Protein AF-I3SWT8-F1 (afdb_monomer_lite)

Secondary structure (DSSP, 8-state):
---SSHHHHHHHHHTTS-------------------SPPPP-SSPPP-----S---HHHHHHHHHHHHTTS--TTPPSSBHHHHHHGGGG---B-------EE-TTT--EESEE-GGG-EE----EEETTTTEEE---

Structure (mmCIF, N/CA/C/O backbone):
data_AF-I3SWT8-F1
#
_entry.id   AF-I3SWT8-F1
#
loop_
_atom_site.group_PDB
_atom_site.id
_atom_site.type_symbol
_atom_site.label_atom_id
_atom_site.label_alt_id
_atom_site.label_comp_id
_atom_site.label_asym_id
_atom_site.label_entity_id
_atom_site.label_seq_id
_atom_site.pdbx_PDB_ins_code
_atom_site.Cartn_x
_atom_site.Cartn_y
_atom_site.Cartn_z
_atom_site.occupancy
_atom_site.B_iso_or_equiv
_atom_site.auth_seq_id
_atom_site.auth_comp_id
_atom_site.auth_asym_id
_atom_site.auth_atom_id
_atom_site.pdbx_PDB_model_num
ATOM 1 N N . MET A 1 1 ? 35.473 -26.535 64.156 1.00 42.09 1 MET A N 1
ATOM 2 C CA . MET A 1 1 ? 35.754 -26.685 62.712 1.00 42.09 1 MET A CA 1
ATOM 3 C C . MET A 1 1 ? 34.452 -26.499 61.928 1.00 42.09 1 MET A C 1
ATOM 5 O O . MET A 1 1 ? 33.925 -27.465 61.413 1.00 42.09 1 MET A O 1
ATOM 9 N N . VAL A 1 2 ? 33.872 -25.290 61.894 1.00 47.53 2 VAL A N 1
ATOM 10 C CA . VAL A 1 2 ? 32.671 -24.997 61.075 1.00 47.53 2 VAL A CA 1
ATOM 11 C C . VAL A 1 2 ? 32.660 -23.512 60.682 1.00 47.53 2 VAL A C 1
ATOM 13 O O . VAL A 1 2 ? 31.823 -22.754 61.142 1.00 47.53 2 VAL A O 1
ATOM 16 N N . LEU A 1 3 ? 33.625 -23.059 59.879 1.00 46.50 3 LEU A N 1
ATOM 17 C CA . LEU A 1 3 ? 33.597 -21.726 59.252 1.00 46.50 3 LEU A CA 1
ATOM 18 C C . LEU A 1 3 ? 34.341 -21.781 57.907 1.00 46.50 3 LEU A C 1
ATOM 20 O O . LEU A 1 3 ? 35.405 -21.198 57.751 1.00 46.50 3 LEU A O 1
ATOM 24 N N . SER A 1 4 ? 33.837 -22.554 56.942 1.00 52.88 4 SER A N 1
ATOM 25 C CA . SER A 1 4 ? 34.394 -22.553 55.576 1.00 52.88 4 SER A CA 1
ATOM 26 C C . SER A 1 4 ? 33.374 -22.990 54.518 1.00 52.88 4 SER A C 1
ATOM 28 O O . SER A 1 4 ? 33.687 -23.781 53.647 1.00 52.88 4 SER A O 1
ATOM 30 N N . ASN A 1 5 ? 32.118 -22.531 54.610 1.00 51.56 5 ASN A N 1
ATOM 31 C CA . ASN A 1 5 ? 31.091 -22.888 53.612 1.00 51.56 5 ASN A CA 1
ATOM 32 C C . ASN A 1 5 ? 30.211 -21.715 53.130 1.00 51.56 5 ASN A C 1
ATOM 34 O O . ASN A 1 5 ? 29.415 -21.897 52.216 1.00 51.56 5 ASN A O 1
ATOM 38 N N . TYR A 1 6 ? 30.365 -20.496 53.669 1.00 50.75 6 TYR A N 1
ATOM 39 C CA . TYR A 1 6 ? 29.505 -19.352 53.304 1.00 50.75 6 TYR A CA 1
ATOM 40 C C . TYR A 1 6 ? 30.039 -18.460 52.168 1.00 50.75 6 TYR A C 1
ATOM 42 O O . TYR A 1 6 ? 29.275 -17.678 51.611 1.00 50.75 6 TYR A O 1
ATOM 50 N N . HIS A 1 7 ? 31.312 -18.589 51.775 1.00 50.78 7 HIS A N 1
ATOM 51 C CA . HIS A 1 7 ? 31.885 -17.783 50.684 1.00 50.78 7 HIS A CA 1
ATOM 52 C C . HIS A 1 7 ? 31.569 -18.317 49.279 1.00 50.78 7 HIS A C 1
ATOM 54 O O . HIS A 1 7 ? 31.550 -17.547 48.323 1.00 50.78 7 HIS A O 1
ATOM 60 N N . HIS A 1 8 ? 31.277 -19.613 49.138 1.00 48.34 8 HIS A N 1
ATOM 61 C CA . HIS A 1 8 ? 30.921 -20.192 47.838 1.00 48.34 8 HIS A CA 1
ATOM 62 C C . HIS A 1 8 ? 29.438 -19.997 47.490 1.00 48.34 8 HIS A C 1
ATOM 64 O O . HIS A 1 8 ? 29.097 -19.854 46.318 1.00 48.34 8 HIS A O 1
ATOM 70 N N . ALA A 1 9 ? 28.561 -19.922 48.498 1.00 52.06 9 ALA A N 1
ATOM 71 C CA . ALA A 1 9 ? 27.125 -19.734 48.292 1.00 52.06 9 ALA A CA 1
ATOM 72 C C . ALA A 1 9 ? 26.773 -18.311 47.816 1.00 52.06 9 ALA A C 1
ATOM 74 O O . ALA A 1 9 ? 25.899 -18.138 46.971 1.00 52.06 9 ALA A O 1
ATOM 75 N N . THR A 1 10 ? 27.485 -17.288 48.295 1.00 51.78 10 THR A N 1
ATOM 76 C CA . THR A 1 10 ? 27.281 -15.890 47.878 1.00 51.78 10 THR A CA 1
ATOM 77 C C . THR A 1 10 ? 27.777 -15.615 46.459 1.00 51.78 10 THR A C 1
ATOM 79 O O . THR A 1 10 ? 27.139 -14.857 45.733 1.00 51.78 10 THR A O 1
ATOM 82 N N . ALA A 1 11 ? 28.847 -16.281 46.015 1.00 48.84 11 ALA A N 1
ATOM 83 C CA . ALA A 1 11 ? 29.340 -16.158 44.642 1.00 48.84 11 ALA A CA 1
ATOM 84 C C . ALA A 1 11 ? 28.360 -16.740 43.602 1.00 48.84 11 ALA A C 1
ATOM 86 O O . ALA A 1 11 ? 28.226 -16.199 42.506 1.00 48.84 11 ALA A O 1
ATOM 87 N N . PHE A 1 12 ? 27.632 -17.805 43.955 1.00 47.28 12 PHE A N 1
ATOM 88 C CA . PHE A 1 12 ? 26.680 -18.457 43.049 1.00 47.28 12 PHE A CA 1
ATOM 89 C C . PHE A 1 12 ? 25.377 -17.659 42.870 1.00 47.28 12 PHE A C 1
ATOM 91 O O . PHE A 1 12 ? 24.808 -17.638 41.781 1.00 47.28 12 PHE A O 1
ATOM 98 N N . VAL A 1 13 ? 24.925 -16.951 43.912 1.00 50.06 13 VAL A N 1
ATOM 99 C CA . VAL A 1 13 ? 23.693 -16.139 43.873 1.00 50.06 13 VAL A CA 1
ATOM 100 C C . VAL A 1 13 ? 23.880 -14.837 43.080 1.00 50.06 13 VAL A C 1
ATOM 102 O O . VAL A 1 13 ? 22.948 -14.388 42.417 1.00 50.06 13 VAL A O 1
ATOM 105 N N . VAL A 1 14 ? 25.087 -14.260 43.060 1.00 49.41 14 VAL A N 1
ATOM 106 C CA . VAL A 1 14 ? 25.386 -13.050 42.265 1.00 49.41 14 VAL A CA 1
ATOM 107 C C . VAL A 1 14 ? 25.456 -13.350 40.759 1.00 49.41 14 VAL A C 1
ATOM 109 O O . VAL A 1 14 ? 25.114 -12.492 39.948 1.00 49.41 14 VAL A O 1
ATOM 112 N N . LEU A 1 15 ? 25.805 -14.581 40.362 1.00 49.41 15 LEU A N 1
ATOM 113 C CA . LEU A 1 15 ? 25.851 -14.985 38.950 1.00 49.41 15 LEU A CA 1
ATOM 114 C C . LEU A 1 15 ? 24.457 -15.176 38.312 1.00 49.41 15 LEU A C 1
ATOM 116 O O . LEU A 1 15 ? 24.342 -15.204 37.090 1.00 49.41 15 LEU A O 1
ATOM 120 N N . LEU A 1 16 ? 23.399 -15.297 39.121 1.00 54.09 16 LEU A N 1
ATOM 121 C CA . LEU A 1 16 ? 22.036 -15.620 38.675 1.00 54.09 16 LEU A CA 1
ATOM 122 C C . LEU A 1 16 ? 21.135 -14.397 38.417 1.00 54.09 16 LEU A C 1
ATOM 124 O O . LEU A 1 16 ? 20.027 -14.565 37.917 1.00 54.09 16 LEU A O 1
ATOM 128 N N . LEU A 1 17 ? 21.594 -13.173 38.705 1.00 54.75 17 LEU A N 1
ATOM 129 C CA . LEU A 1 17 ? 20.801 -11.939 38.535 1.00 54.75 17 LEU A CA 1
ATOM 130 C C . LEU A 1 17 ? 21.206 -11.067 37.332 1.00 54.75 17 LEU A C 1
ATOM 132 O O . LEU A 1 17 ? 20.561 -10.056 37.073 1.00 54.75 17 LEU A O 1
ATOM 136 N N . CYS A 1 18 ? 22.208 -11.474 36.550 1.00 54.53 18 CYS A N 1
ATOM 137 C CA . CYS A 1 18 ? 22.604 -10.803 35.307 1.00 54.53 18 CYS A CA 1
ATOM 138 C C . CYS A 1 18 ? 22.416 -11.723 34.095 1.00 54.53 18 CYS A C 1
ATOM 140 O O . CYS A 1 18 ? 23.323 -11.939 33.295 1.00 54.53 18 CYS A O 1
ATOM 142 N N . GLY 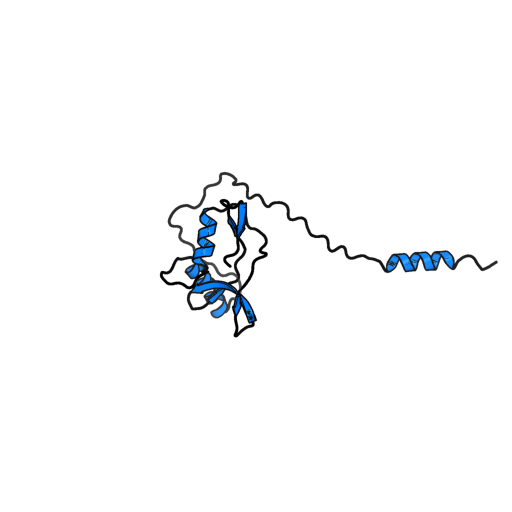A 1 19 ? 21.205 -12.255 33.927 1.00 53.44 19 GLY A N 1
ATOM 143 C CA . GLY A 1 19 ? 20.747 -12.689 32.612 1.00 53.44 19 GLY A CA 1
ATOM 144 C C . GLY A 1 19 ? 20.472 -11.451 31.766 1.00 53.44 19 GLY A C 1
ATOM 145 O O . GLY A 1 19 ? 19.328 -11.015 31.671 1.00 53.44 19 GLY A O 1
ATOM 146 N N . ALA A 1 20 ? 21.518 -10.836 31.210 1.00 61.41 20 ALA A N 1
ATOM 147 C CA . ALA A 1 20 ? 21.360 -9.779 30.225 1.00 61.41 20 ALA A CA 1
ATOM 148 C C . ALA A 1 20 ? 20.575 -10.363 29.045 1.00 61.41 20 ALA A C 1
ATOM 150 O O . ALA A 1 20 ? 21.112 -11.139 28.256 1.00 61.41 20 ALA A O 1
ATOM 151 N N . ALA A 1 21 ? 19.291 -10.021 28.937 1.00 62.81 21 ALA A N 1
ATOM 152 C CA . ALA A 1 21 ? 18.542 -10.249 27.717 1.00 62.81 21 ALA A CA 1
ATOM 153 C C . ALA A 1 21 ? 19.204 -9.388 26.637 1.00 62.81 21 ALA A C 1
ATOM 155 O O . ALA A 1 21 ? 18.993 -8.177 26.566 1.00 62.81 21 ALA A O 1
ATOM 156 N N . SER A 1 22 ? 20.086 -9.997 25.848 1.00 62.53 22 SER A N 1
ATOM 157 C CA . SER A 1 22 ? 20.681 -9.349 24.693 1.00 62.53 22 SER A CA 1
ATOM 158 C C . SER A 1 22 ? 19.551 -9.005 23.729 1.00 62.53 22 SER A C 1
ATOM 160 O O . SER A 1 22 ? 18.981 -9.887 23.088 1.00 62.53 22 SER A O 1
ATOM 162 N N . ALA A 1 23 ? 19.225 -7.720 23.613 1.00 61.31 23 ALA A N 1
ATOM 163 C CA . ALA A 1 23 ? 18.521 -7.202 22.451 1.00 61.31 23 ALA A CA 1
ATOM 164 C C . ALA A 1 23 ? 19.494 -7.286 21.267 1.00 61.31 23 ALA A C 1
ATOM 166 O O . ALA A 1 23 ? 20.166 -6.319 20.917 1.00 61.31 23 ALA A O 1
ATOM 167 N N . ALA A 1 24 ? 19.656 -8.486 20.713 1.00 59.12 24 ALA A N 1
ATOM 168 C CA . ALA A 1 24 ? 20.403 -8.665 19.486 1.00 59.12 24 ALA A CA 1
ATOM 169 C C . ALA A 1 24 ? 19.563 -8.063 18.356 1.00 59.12 24 ALA A C 1
ATOM 171 O O . ALA A 1 24 ? 18.478 -8.556 18.043 1.00 59.12 24 ALA A O 1
ATOM 172 N N . LEU A 1 25 ? 20.058 -6.983 17.753 1.00 42.97 25 LEU A N 1
ATOM 173 C CA . LEU A 1 25 ? 19.610 -6.579 16.428 1.00 42.97 25 LEU A CA 1
ATOM 174 C C . LEU A 1 25 ? 19.936 -7.748 15.497 1.00 42.97 25 LEU A C 1
ATOM 176 O O . LEU A 1 25 ? 21.105 -8.055 15.273 1.00 42.97 25 LEU A O 1
ATOM 180 N N . VAL A 1 26 ? 18.904 -8.439 15.009 1.00 56.03 26 VAL A N 1
ATOM 181 C CA . VAL A 1 26 ? 19.074 -9.406 13.926 1.00 56.03 26 VAL A CA 1
ATOM 182 C C . VAL A 1 26 ? 19.596 -8.609 12.740 1.00 56.03 26 VAL A C 1
ATOM 184 O O . VAL A 1 26 ? 18.881 -7.766 12.198 1.00 56.03 26 VAL A O 1
ATOM 187 N N . GLU A 1 27 ? 20.859 -8.830 12.376 1.00 58.16 27 GLU A N 1
ATOM 188 C CA . GLU A 1 27 ? 21.425 -8.246 11.170 1.00 58.16 27 GLU A CA 1
ATOM 189 C C . GLU A 1 27 ? 20.638 -8.812 9.990 1.00 58.16 27 GLU A C 1
ATOM 191 O O . GLU A 1 27 ? 20.702 -10.003 9.671 1.00 58.16 27 GLU A O 1
ATOM 196 N N . GLN A 1 28 ? 19.795 -7.964 9.405 1.00 46.88 28 GLN A N 1
ATOM 197 C CA . GLN A 1 28 ? 18.951 -8.363 8.299 1.00 46.88 28 GLN A CA 1
ATOM 198 C C . GLN A 1 28 ? 19.878 -8.628 7.120 1.00 46.88 28 GLN A C 1
ATOM 200 O O . GLN A 1 28 ? 20.434 -7.693 6.542 1.00 46.88 28 GLN A O 1
ATOM 205 N N . GLN A 1 29 ? 20.074 -9.907 6.787 1.00 47.12 29 GLN A N 1
ATOM 206 C CA . GLN A 1 29 ? 20.808 -10.269 5.581 1.00 47.12 29 GLN A CA 1
ATOM 207 C C . GLN A 1 29 ? 20.223 -9.460 4.423 1.00 47.12 29 GLN A C 1
ATOM 209 O O . GLN A 1 29 ? 18.991 -9.362 4.341 1.00 47.12 29 GLN A O 1
ATOM 214 N N . PRO A 1 30 ? 21.060 -8.867 3.550 1.00 60.91 30 PRO A N 1
ATOM 215 C CA . PRO A 1 30 ? 20.563 -8.191 2.370 1.00 60.91 30 PRO A CA 1
ATOM 216 C C . PRO A 1 30 ? 19.737 -9.218 1.606 1.00 60.91 30 PRO A C 1
ATOM 218 O O . PRO A 1 30 ? 20.277 -10.151 1.010 1.00 60.91 30 PRO A O 1
ATOM 221 N N . LEU A 1 31 ? 18.411 -9.096 1.700 1.00 59.81 31 LEU A N 1
ATOM 222 C CA . LEU A 1 31 ? 17.500 -9.919 0.932 1.00 59.81 31 LEU A CA 1
ATOM 223 C C . LEU A 1 31 ? 17.903 -9.619 -0.500 1.00 59.81 31 LEU A C 1
ATOM 225 O O . LEU A 1 31 ? 17.824 -8.472 -0.894 1.00 59.81 31 LEU A O 1
ATOM 229 N N . VAL A 1 32 ? 18.434 -10.578 -1.250 1.00 62.09 32 VAL A N 1
ATOM 23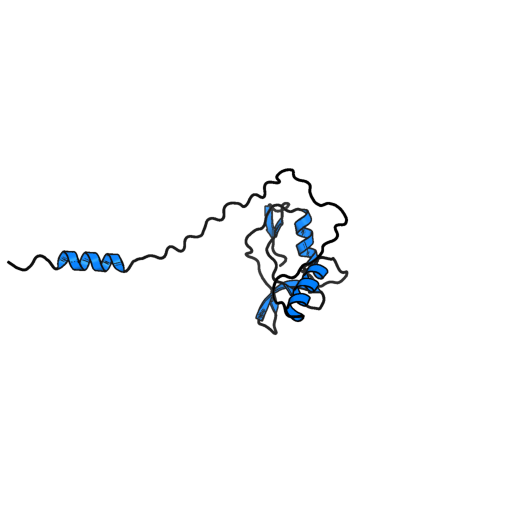0 C CA . VAL A 1 32 ? 18.697 -10.406 -2.680 1.00 62.09 32 VAL A CA 1
ATOM 231 C C . VAL A 1 32 ? 17.745 -11.340 -3.391 1.00 62.09 32 VAL A C 1
ATOM 233 O O . VAL A 1 32 ? 17.916 -12.556 -3.356 1.00 62.09 32 VAL A O 1
ATOM 236 N N . LEU A 1 33 ? 16.717 -10.768 -4.017 1.00 59.84 33 LEU A N 1
ATOM 237 C CA . LEU A 1 33 ? 15.718 -11.508 -4.764 1.00 59.84 33 LEU A CA 1
ATOM 238 C C . LEU A 1 33 ? 16.394 -11.904 -6.073 1.00 59.84 33 LEU A C 1
ATOM 240 O O . LEU A 1 33 ? 16.428 -11.137 -7.036 1.00 59.84 33 LEU A O 1
ATOM 244 N N . LYS 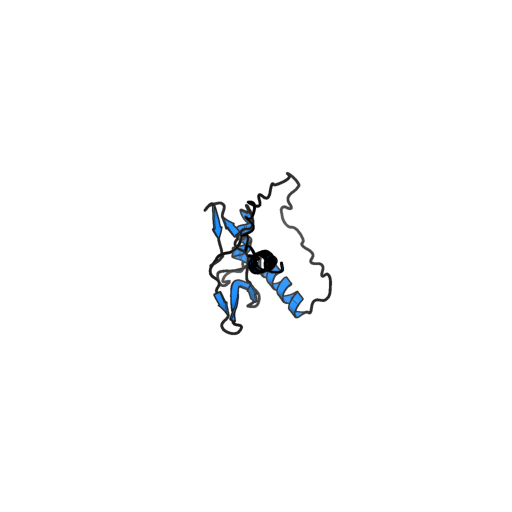A 1 34 ? 17.045 -13.066 -6.069 1.00 63.06 34 LYS A N 1
ATOM 245 C CA . LYS A 1 34 ? 17.661 -13.622 -7.268 1.00 63.06 34 LYS A CA 1
ATOM 246 C C . LYS A 1 34 ? 16.535 -14.070 -8.185 1.00 63.06 34 LYS A C 1
ATOM 248 O O . LYS A 1 34 ? 15.764 -14.959 -7.848 1.00 63.06 34 LYS A O 1
ATOM 253 N N . TYR A 1 35 ? 16.427 -13.438 -9.343 1.00 75.25 35 TYR A N 1
ATOM 254 C CA . TYR A 1 35 ? 15.523 -13.916 -10.373 1.00 75.25 35 TYR A CA 1
ATOM 255 C C . TYR A 1 35 ? 16.022 -15.274 -10.880 1.00 75.25 35 TYR A C 1
ATOM 257 O O . TYR A 1 35 ? 17.152 -15.394 -11.347 1.00 75.25 35 TYR A O 1
ATOM 265 N N . HIS A 1 36 ? 15.187 -16.304 -10.766 1.00 82.94 36 HIS A N 1
ATOM 266 C CA . HIS A 1 36 ? 15.541 -17.686 -11.103 1.00 82.94 36 HIS A CA 1
ATOM 267 C C . HIS A 1 36 ? 15.266 -18.039 -12.576 1.00 82.94 36 HIS A C 1
ATOM 269 O O . HIS A 1 36 ? 15.100 -19.208 -12.903 1.00 82.94 36 HIS A O 1
ATOM 275 N N .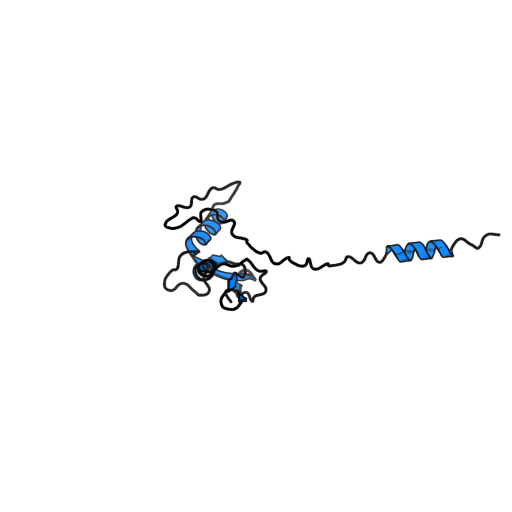 ASN A 1 37 ? 15.196 -17.037 -13.464 1.00 82.44 37 ASN A N 1
ATOM 276 C CA . ASN A 1 37 ? 14.939 -17.197 -14.903 1.00 82.44 37 ASN A CA 1
ATOM 277 C C . ASN A 1 37 ? 13.613 -17.897 -15.272 1.00 82.44 37 ASN A C 1
ATOM 279 O O . ASN A 1 37 ? 13.456 -18.333 -16.409 1.00 82.44 37 ASN A O 1
ATOM 283 N N . GLY A 1 38 ? 12.660 -18.002 -14.341 1.00 83.81 38 GLY A N 1
ATOM 284 C CA . GLY A 1 38 ? 11.316 -18.519 -14.620 1.00 83.81 38 GLY A CA 1
ATOM 285 C C . GLY A 1 38 ? 10.451 -17.510 -15.376 1.00 83.81 38 GLY A C 1
ATOM 286 O O . GLY A 1 38 ? 10.737 -16.317 -15.364 1.00 83.81 38 GLY A O 1
ATOM 287 N N . GLU A 1 39 ? 9.378 -17.964 -16.020 1.00 83.75 39 GLU A N 1
ATOM 288 C CA . GLU A 1 39 ? 8.485 -17.065 -16.755 1.00 83.75 39 GLU A CA 1
ATOM 289 C C . GLU A 1 39 ? 7.869 -15.999 -15.842 1.00 83.75 39 GLU A C 1
ATOM 291 O O . GLU A 1 39 ? 7.311 -16.283 -14.781 1.00 83.75 39 GLU A O 1
ATOM 296 N N . LEU A 1 40 ? 7.963 -14.743 -16.277 1.00 82.56 40 LEU A N 1
ATOM 297 C CA . LEU A 1 40 ? 7.295 -13.629 -15.622 1.00 82.56 40 LEU A CA 1
ATOM 298 C C . LEU A 1 40 ? 5.912 -13.450 -16.230 1.00 82.56 40 LEU A C 1
ATOM 300 O O . LEU A 1 40 ? 5.771 -13.383 -17.453 1.00 82.56 40 LEU A O 1
ATOM 304 N N . LEU A 1 41 ? 4.909 -13.285 -15.369 1.00 82.88 41 LEU A N 1
ATOM 305 C CA . LEU A 1 41 ? 3.581 -12.881 -15.806 1.00 82.88 41 LEU A CA 1
ATOM 306 C C . LEU A 1 41 ? 3.677 -11.490 -16.453 1.00 82.88 41 LEU A C 1
ATOM 308 O O . LEU A 1 41 ? 4.119 -10.528 -15.822 1.00 82.88 41 LEU A O 1
ATOM 312 N N . LYS A 1 42 ? 3.292 -11.387 -17.727 1.00 81.06 42 LYS A N 1
ATOM 313 C CA . LYS A 1 42 ? 3.355 -10.155 -18.525 1.00 81.06 42 LYS A CA 1
ATOM 314 C C . LYS A 1 42 ? 2.032 -9.926 -19.252 1.00 81.06 42 LYS A C 1
ATOM 316 O O . LYS A 1 42 ? 1.389 -10.871 -19.696 1.00 81.06 42 LYS A O 1
ATOM 321 N N . GLY A 1 43 ? 1.656 -8.660 -19.418 1.00 84.69 43 GLY A N 1
ATOM 322 C CA . GLY A 1 43 ? 0.437 -8.263 -20.128 1.00 84.69 43 GLY A CA 1
ATOM 323 C C . GLY A 1 43 ? -0.801 -8.182 -19.231 1.00 84.69 43 GLY A C 1
ATOM 324 O O . GLY A 1 43 ? -0.704 -7.953 -18.027 1.00 84.69 43 GLY A O 1
ATOM 325 N N . ARG A 1 44 ? -1.989 -8.310 -19.835 1.00 86.75 44 ARG A N 1
ATOM 326 C CA . ARG A 1 44 ? -3.272 -8.251 -19.118 1.00 86.75 44 ARG A CA 1
ATOM 327 C C . ARG A 1 44 ? -3.542 -9.582 -18.422 1.00 86.75 44 ARG A C 1
ATOM 329 O O . ARG A 1 44 ? -3.955 -10.543 -19.062 1.00 86.75 44 ARG A O 1
ATOM 336 N N . ILE A 1 45 ? -3.318 -9.615 -17.114 1.00 86.38 45 ILE A N 1
ATOM 337 C CA . ILE A 1 45 ? -3.539 -10.794 -16.275 1.00 86.38 45 ILE A CA 1
ATOM 338 C C . ILE A 1 45 ? -4.868 -10.622 -15.540 1.00 86.38 45 ILE A C 1
ATOM 340 O O . ILE A 1 45 ? -5.113 -9.580 -14.934 1.00 86.38 45 ILE A O 1
ATOM 344 N N . THR A 1 46 ? -5.723 -11.645 -15.578 1.00 89.12 46 THR A N 1
ATOM 345 C CA . THR A 1 46 ? -6.940 -11.670 -14.753 1.00 89.12 46 THR A CA 1
ATOM 346 C C . THR A 1 46 ? -6.575 -12.162 -13.360 1.00 89.12 46 THR A C 1
ATOM 348 O O . THR A 1 46 ? -6.093 -13.282 -13.205 1.00 89.12 46 THR A O 1
ATOM 351 N N . VAL A 1 47 ? -6.807 -11.332 -12.347 1.00 85.12 47 VAL A N 1
ATOM 352 C CA . VAL A 1 47 ? -6.569 -11.683 -10.944 1.00 85.12 47 VAL A CA 1
ATOM 353 C C . VAL A 1 47 ? -7.900 -12.058 -10.303 1.00 85.12 47 VAL A C 1
ATOM 355 O O . VAL A 1 47 ? -8.836 -11.263 -10.314 1.00 85.12 47 VAL A O 1
ATOM 358 N N . ASN A 1 48 ? -7.978 -13.260 -9.732 1.00 90.06 48 ASN A N 1
ATOM 359 C CA . ASN A 1 48 ? -9.138 -13.726 -8.974 1.00 90.06 48 ASN A CA 1
ATOM 360 C C . ASN A 1 48 ? -8.788 -13.762 -7.485 1.00 90.06 48 ASN A C 1
ATOM 362 O O . ASN A 1 48 ? -7.744 -14.296 -7.110 1.00 90.06 48 ASN A O 1
ATOM 366 N N . LEU A 1 49 ? -9.658 -13.207 -6.641 1.00 89.06 49 LEU A N 1
ATOM 367 C CA . LEU A 1 49 ? -9.464 -13.182 -5.194 1.00 89.06 49 LEU A CA 1
ATOM 368 C C . LEU A 1 49 ? -10.299 -14.275 -4.525 1.00 89.06 49 LEU A C 1
ATOM 370 O O . LEU A 1 49 ? -11.527 -14.263 -4.603 1.00 89.06 49 LEU A O 1
ATOM 374 N N . PHE A 1 50 ? -9.623 -15.190 -3.836 1.00 92.88 50 PHE A N 1
ATOM 375 C CA . PHE A 1 50 ? -10.252 -16.239 -3.041 1.00 92.88 50 PHE A CA 1
ATOM 376 C C . PHE A 1 50 ? -10.129 -15.904 -1.556 1.00 92.88 50 PHE A C 1
ATOM 378 O O . PHE A 1 50 ? -9.044 -15.598 -1.064 1.00 92.88 50 PHE A O 1
ATOM 385 N N . TRP A 1 51 ? -11.246 -15.964 -0.836 1.00 91.38 51 TRP A N 1
ATOM 386 C CA . TRP A 1 51 ? -11.290 -15.688 0.597 1.00 91.38 51 TRP A CA 1
ATOM 387 C C . TRP A 1 51 ? -11.141 -16.987 1.383 1.00 91.38 51 TRP A C 1
ATOM 389 O O . TRP A 1 51 ? -11.950 -17.898 1.215 1.00 91.38 51 TRP A O 1
ATOM 399 N N . TYR A 1 52 ? -10.150 -17.057 2.270 1.00 92.38 52 TYR A N 1
ATOM 400 C CA . TYR A 1 52 ? -9.983 -18.181 3.188 1.00 92.38 52 TYR A CA 1
ATOM 401 C C . TYR A 1 52 ? -10.284 -17.748 4.625 1.00 92.38 52 TYR A C 1
ATOM 403 O O . TYR A 1 52 ? -9.634 -16.846 5.144 1.00 92.38 52 TYR A O 1
ATOM 411 N N . GLY A 1 53 ? -11.257 -18.393 5.270 1.00 93.88 53 GLY A N 1
ATOM 412 C CA . GLY A 1 53 ? -11.704 -18.055 6.624 1.00 93.88 53 GLY A CA 1
ATOM 413 C C . GLY A 1 53 ? -12.824 -17.008 6.676 1.00 93.88 53 GLY A C 1
ATOM 414 O O . GLY A 1 53 ? -13.440 -16.650 5.668 1.00 93.88 53 GLY A O 1
ATOM 415 N N . SER A 1 54 ? -13.112 -16.533 7.887 1.00 94.75 54 SER A N 1
ATOM 416 C CA . SER A 1 54 ? -14.242 -15.639 8.156 1.00 94.75 54 SER A CA 1
ATOM 417 C C . SER A 1 54 ? -13.823 -14.175 8.083 1.00 94.75 54 SER A C 1
ATOM 419 O O . SER A 1 54 ? -13.093 -13.687 8.937 1.00 94.75 54 SER A O 1
ATOM 421 N N . PHE A 1 55 ? -14.340 -13.467 7.081 1.00 95.12 55 PHE A N 1
ATOM 422 C CA . PHE A 1 55 ? -14.169 -12.025 6.917 1.00 95.12 55 PHE A CA 1
ATOM 423 C C . PHE A 1 55 ? -15.534 -11.350 6.910 1.00 95.12 55 PHE A C 1
ATOM 425 O O . PHE A 1 55 ? -16.413 -11.750 6.139 1.00 95.12 55 PHE A O 1
ATOM 432 N N . THR A 1 56 ? -15.702 -10.301 7.713 1.00 97.06 56 THR A N 1
ATOM 433 C CA . THR A 1 56 ? -16.907 -9.465 7.655 1.00 97.06 56 THR A CA 1
ATOM 434 C C . THR A 1 56 ? -16.974 -8.719 6.316 1.00 97.06 56 THR A C 1
ATOM 436 O O . THR A 1 56 ? -15.936 -8.494 5.680 1.00 97.06 56 THR A O 1
ATOM 439 N N . PRO A 1 57 ? -18.166 -8.271 5.877 1.00 96.25 57 PRO A N 1
ATOM 440 C CA . PRO A 1 57 ? -18.290 -7.451 4.670 1.00 96.25 57 PRO A CA 1
ATOM 441 C C . PRO A 1 57 ? -17.375 -6.217 4.687 1.00 96.25 57 PRO A C 1
ATOM 443 O O . PRO A 1 57 ? -16.788 -5.864 3.667 1.00 96.25 57 PRO A O 1
ATOM 446 N N . ILE A 1 58 ? -17.177 -5.616 5.865 1.00 95.94 58 ILE A N 1
ATOM 447 C CA . ILE A 1 58 ? -16.295 -4.459 6.049 1.00 95.94 58 ILE A CA 1
ATOM 448 C C . ILE A 1 58 ? -14.834 -4.850 5.807 1.00 95.94 58 ILE A C 1
ATOM 450 O O . ILE A 1 58 ? -14.144 -4.168 5.053 1.00 95.94 58 ILE A O 1
ATOM 454 N N . GLN A 1 59 ? -14.361 -5.962 6.373 1.00 95.06 59 GLN A N 1
ATOM 455 C CA . GLN A 1 59 ? -12.982 -6.419 6.161 1.00 95.06 59 GLN A CA 1
ATOM 456 C C . GLN A 1 59 ? -12.715 -6.760 4.690 1.00 95.06 59 GLN A C 1
ATOM 458 O O . GLN A 1 59 ? -11.679 -6.373 4.150 1.00 95.06 59 GLN A O 1
ATOM 463 N N . ARG A 1 60 ? -13.671 -7.411 4.013 1.00 95.56 60 ARG A N 1
ATOM 464 C CA . ARG A 1 60 ? -13.578 -7.674 2.567 1.00 95.56 60 ARG A CA 1
ATOM 465 C C . ARG A 1 60 ? -13.509 -6.375 1.767 1.00 95.56 60 ARG A C 1
ATOM 467 O O . ARG A 1 60 ? -12.671 -6.267 0.876 1.00 95.56 60 ARG A O 1
ATOM 474 N N . SER A 1 61 ? -14.331 -5.381 2.116 1.00 96.25 61 SER A N 1
ATOM 475 C CA . SER A 1 61 ? -14.326 -4.081 1.431 1.00 96.25 61 SER A CA 1
ATOM 476 C C . SER A 1 61 ? -12.979 -3.371 1.533 1.00 96.25 61 SER A C 1
ATOM 478 O O . SER A 1 61 ? -12.514 -2.844 0.537 1.00 96.25 61 SER A O 1
ATOM 480 N N . ILE A 1 62 ? -12.299 -3.431 2.685 1.00 95.88 62 ILE A N 1
ATOM 481 C CA . ILE A 1 62 ? -10.990 -2.783 2.871 1.00 95.88 62 ILE A CA 1
ATOM 482 C C . ILE A 1 62 ? -9.952 -3.349 1.893 1.00 95.88 62 ILE A C 1
ATOM 484 O O . ILE A 1 62 ? -9.148 -2.596 1.340 1.00 95.88 62 ILE A O 1
ATOM 488 N N . ILE A 1 63 ? -9.983 -4.666 1.676 1.00 94.75 63 ILE A N 1
ATOM 489 C CA . ILE A 1 63 ? -9.061 -5.376 0.783 1.00 94.75 63 ILE A CA 1
ATOM 490 C C . ILE A 1 63 ? -9.405 -5.093 -0.684 1.00 94.75 63 ILE A C 1
ATOM 492 O O . ILE A 1 63 ? -8.512 -4.807 -1.478 1.00 94.75 63 ILE A O 1
ATOM 496 N N . VAL A 1 64 ? -10.689 -5.118 -1.045 1.00 94.69 64 VAL A N 1
ATOM 497 C CA . VAL A 1 64 ? -11.139 -4.778 -2.405 1.00 94.69 64 VAL A CA 1
ATOM 498 C C . VAL A 1 64 ? -10.828 -3.314 -2.738 1.00 94.69 64 VAL A C 1
ATOM 500 O O . VAL A 1 64 ? -10.289 -3.035 -3.806 1.00 94.69 64 VAL A O 1
ATOM 503 N N . ASP A 1 65 ? -11.085 -2.390 -1.811 1.00 95.94 65 ASP A N 1
ATOM 504 C CA . ASP A 1 65 ? -10.727 -0.975 -1.939 1.00 95.94 65 ASP A CA 1
ATOM 505 C C . ASP A 1 65 ? -9.214 -0.813 -2.139 1.00 95.94 65 ASP A C 1
ATOM 507 O O . ASP A 1 65 ? -8.785 -0.047 -3.002 1.00 95.94 65 ASP A O 1
ATOM 511 N N . PHE A 1 66 ? -8.387 -1.566 -1.404 1.00 95.81 66 PHE A N 1
ATOM 512 C CA . PHE A 1 66 ? -6.934 -1.515 -1.568 1.00 95.81 66 PHE A CA 1
ATOM 513 C C . PHE A 1 66 ? -6.506 -1.942 -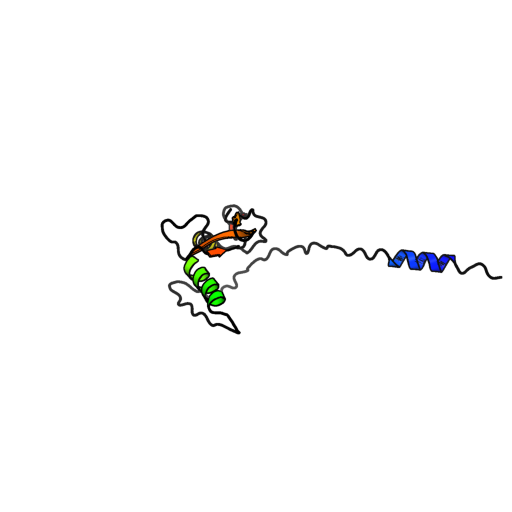2.978 1.00 95.81 66 PHE A C 1
ATOM 515 O O . PHE A 1 66 ? -5.748 -1.221 -3.626 1.00 95.81 66 PHE A O 1
ATOM 522 N N . ILE A 1 67 ? -7.037 -3.061 -3.485 1.00 94.19 67 ILE A N 1
ATOM 523 C CA . ILE A 1 67 ? -6.743 -3.559 -4.840 1.00 94.19 67 ILE A CA 1
ATOM 524 C C . ILE A 1 67 ? -7.185 -2.542 -5.899 1.00 94.19 67 ILE A C 1
ATOM 526 O O . ILE A 1 67 ? -6.424 -2.233 -6.816 1.00 94.19 67 ILE A O 1
ATOM 530 N N . ASN A 1 68 ? -8.373 -1.957 -5.750 1.00 93.44 68 ASN A N 1
ATOM 531 C CA . ASN A 1 68 ? -8.856 -0.915 -6.658 1.00 93.44 68 ASN A CA 1
ATOM 532 C C . ASN A 1 68 ? -7.977 0.348 -6.610 1.00 93.44 68 ASN A C 1
ATOM 534 O O . ASN A 1 68 ? -7.788 1.017 -7.628 1.00 93.44 68 ASN A O 1
ATOM 538 N N . SER A 1 69 ? -7.368 0.635 -5.456 1.00 95.44 69 SER A N 1
ATOM 539 C CA . SER A 1 69 ? -6.460 1.771 -5.258 1.00 95.44 69 SER A CA 1
ATOM 540 C C . SER A 1 69 ? -5.094 1.613 -5.932 1.00 95.44 69 SER A C 1
ATOM 542 O O . SER A 1 69 ? -4.332 2.578 -5.962 1.00 95.44 69 SER A O 1
ATOM 544 N N . LEU A 1 70 ? -4.765 0.441 -6.490 1.00 92.56 70 LEU A N 1
ATOM 545 C CA . LEU A 1 70 ? -3.542 0.243 -7.282 1.00 92.56 70 LEU A CA 1
ATOM 546 C C . LEU A 1 70 ? -3.592 1.003 -8.619 1.00 92.56 70 LEU A C 1
ATOM 548 O O . LEU A 1 70 ? -2.555 1.246 -9.237 1.00 92.56 70 LEU A O 1
ATOM 552 N N . THR A 1 71 ? -4.787 1.393 -9.069 1.00 90.88 71 THR A N 1
ATOM 553 C CA . THR A 1 71 ? -4.988 2.127 -10.322 1.00 90.88 71 THR A CA 1
ATOM 554 C C . THR A 1 71 ? -4.857 3.639 -10.131 1.00 90.88 71 THR A C 1
ATOM 556 O O . THR A 1 71 ? -5.371 4.223 -9.177 1.00 90.88 71 THR A O 1
ATOM 559 N N . THR A 1 72 ? -4.151 4.312 -11.046 1.00 88.06 72 THR A N 1
ATOM 560 C CA . THR A 1 72 ? -4.012 5.775 -11.001 1.00 88.06 72 THR A CA 1
ATOM 561 C C . THR A 1 72 ? -5.339 6.448 -11.340 1.00 88.06 72 THR A C 1
ATOM 563 O O . THR A 1 72 ? -5.875 6.250 -12.427 1.00 88.06 72 THR A O 1
ATOM 566 N N . THR A 1 73 ? -5.830 7.293 -10.433 1.00 85.19 73 THR A N 1
ATOM 567 C CA . THR A 1 73 ? -7.028 8.114 -10.651 1.00 85.19 73 THR A CA 1
ATOM 568 C C . THR A 1 73 ? -6.627 9.590 -10.779 1.00 85.19 73 THR A C 1
ATOM 570 O O . THR A 1 73 ? -5.919 10.094 -9.901 1.00 85.19 73 THR A O 1
ATOM 573 N N . PRO A 1 74 ? -7.040 10.306 -11.843 1.00 85.00 74 PRO A N 1
ATOM 574 C CA . PRO A 1 74 ? -6.793 11.741 -11.970 1.00 85.00 74 PRO A CA 1
ATOM 575 C C . PRO A 1 74 ? -7.352 12.517 -10.771 1.00 85.00 74 PRO A C 1
ATOM 577 O O . PRO A 1 74 ? -8.489 12.297 -10.364 1.00 85.00 74 PRO A O 1
ATOM 580 N N . GLY A 1 75 ? -6.551 13.420 -10.198 1.00 83.88 75 GLY A N 1
ATOM 581 C CA . GLY A 1 75 ? -6.955 14.224 -9.038 1.00 83.88 75 GLY A CA 1
ATOM 582 C C . GLY A 1 75 ? -6.954 13.482 -7.696 1.00 83.88 75 GLY A C 1
ATOM 583 O O . GLY A 1 75 ? -7.398 14.049 -6.699 1.00 83.88 75 GLY A O 1
ATOM 584 N N . ALA A 1 76 ? -6.454 12.241 -7.637 1.00 85.69 76 ALA A N 1
ATOM 585 C CA . ALA A 1 76 ? -6.299 11.531 -6.371 1.00 85.69 76 ALA A CA 1
ATOM 586 C C . ALA A 1 76 ? -5.329 12.275 -5.429 1.00 85.69 76 ALA A C 1
ATOM 588 O O . ALA A 1 76 ? -4.268 12.723 -5.880 1.00 85.69 76 ALA A O 1
ATOM 589 N N . PRO A 1 77 ? -5.642 12.370 -4.122 1.00 89.88 77 PRO A N 1
ATOM 590 C CA . PRO A 1 77 ? -4.735 12.947 -3.139 1.00 89.88 77 PRO A CA 1
ATOM 591 C C . PRO A 1 77 ? -3.393 12.216 -3.125 1.00 89.88 77 PRO A C 1
ATOM 593 O O . PRO A 1 77 ? -3.344 10.982 -3.118 1.00 89.88 77 PRO A O 1
ATOM 596 N N . LEU A 1 78 ? -2.305 12.985 -3.105 1.00 88.25 78 LEU A N 1
ATOM 597 C CA . LEU A 1 78 ? -0.967 12.447 -2.927 1.00 88.25 78 LEU A CA 1
ATOM 598 C C . LEU A 1 78 ? -0.548 12.524 -1.453 1.00 88.25 78 LEU A C 1
ATOM 600 O O . LEU A 1 78 ? -0.874 13.497 -0.773 1.00 88.25 78 LEU A O 1
ATOM 604 N N . PRO A 1 79 ? 0.210 11.526 -0.981 1.00 90.00 79 PRO A N 1
ATOM 605 C CA . PRO A 1 79 ? 0.600 10.318 -1.716 1.00 90.00 79 PRO A CA 1
ATOM 606 C C . PRO A 1 79 ? -0.526 9.273 -1.819 1.00 90.00 79 PRO A C 1
ATOM 608 O O . PRO A 1 79 ? -1.351 9.142 -0.920 1.00 90.00 79 PRO A O 1
ATOM 611 N N . SER A 1 80 ? -0.541 8.485 -2.898 1.00 93.12 80 SER A N 1
ATOM 612 C CA . SER A 1 80 ? -1.585 7.478 -3.158 1.00 93.12 80 SER A CA 1
ATOM 613 C C . SER A 1 80 ? -1.038 6.054 -3.243 1.00 93.12 80 SER A C 1
ATOM 615 O O . SER A 1 80 ? 0.119 5.841 -3.622 1.00 93.12 80 SER A O 1
ATOM 617 N N . VAL A 1 81 ? -1.893 5.064 -2.976 1.00 93.88 81 VAL A N 1
ATOM 618 C CA . VAL A 1 81 ? -1.575 3.638 -3.175 1.00 93.88 81 VAL A CA 1
ATOM 619 C C . VAL A 1 81 ? -1.083 3.379 -4.604 1.00 93.88 81 VAL A C 1
ATOM 621 O O . VAL A 1 81 ? -0.084 2.691 -4.782 1.00 93.88 81 VAL A O 1
ATOM 624 N N . ALA A 1 82 ? -1.702 3.988 -5.619 1.00 92.50 82 ALA A N 1
ATOM 625 C CA . ALA A 1 82 ? -1.279 3.851 -7.012 1.00 92.50 82 ALA A CA 1
ATOM 626 C C . ALA A 1 82 ? 0.140 4.388 -7.257 1.00 92.50 82 ALA A C 1
ATOM 628 O O . ALA A 1 82 ? 0.939 3.753 -7.947 1.00 92.50 82 ALA A O 1
ATOM 629 N N . SER A 1 83 ? 0.485 5.543 -6.671 1.00 88.38 83 SER A N 1
ATOM 630 C CA . SER A 1 83 ? 1.845 6.089 -6.778 1.00 88.38 83 SER A CA 1
ATOM 631 C C . SER A 1 83 ? 2.887 5.201 -6.098 1.00 88.38 83 SER A C 1
ATOM 633 O O . SER A 1 83 ? 3.979 5.032 -6.637 1.00 88.38 83 SER A O 1
ATOM 635 N N . TRP A 1 84 ? 2.538 4.572 -4.970 1.00 88.12 84 TRP A N 1
ATOM 636 C CA . TRP A 1 84 ? 3.385 3.564 -4.333 1.00 88.12 84 TRP A CA 1
ATOM 637 C C . TRP A 1 84 ? 3.519 2.321 -5.198 1.00 88.12 84 TRP A C 1
ATOM 639 O O . TRP A 1 84 ? 4.633 1.867 -5.440 1.00 88.12 84 TRP A O 1
ATOM 649 N N . TRP A 1 85 ? 2.413 1.811 -5.735 1.00 88.94 85 TRP A N 1
ATOM 650 C CA . TRP A 1 85 ? 2.419 0.615 -6.566 1.00 88.94 85 TRP A CA 1
ATOM 651 C C . TRP A 1 85 ? 3.304 0.786 -7.798 1.00 88.94 85 TRP A C 1
ATOM 653 O O . TRP A 1 85 ? 4.066 -0.115 -8.130 1.00 88.94 85 TRP A O 1
ATOM 663 N N . LYS A 1 86 ? 3.316 1.971 -8.417 1.00 84.19 86 LYS A N 1
ATOM 664 C CA . LYS A 1 86 ? 4.187 2.271 -9.562 1.00 84.19 86 LYS A CA 1
ATOM 665 C C . LYS A 1 86 ? 5.683 2.095 -9.267 1.00 84.19 86 LYS A C 1
ATOM 667 O O . LYS A 1 86 ? 6.461 1.803 -10.170 1.00 84.19 86 LYS A O 1
ATOM 672 N N . THR A 1 87 ? 6.109 2.213 -8.008 1.00 74.88 87 THR A N 1
ATOM 673 C CA . THR A 1 87 ? 7.513 1.957 -7.635 1.00 74.88 87 THR A CA 1
ATOM 674 C C . THR A 1 87 ? 7.922 0.492 -7.841 1.00 74.88 87 THR A C 1
ATOM 676 O O . THR A 1 87 ? 9.102 0.217 -8.061 1.00 74.88 87 THR A O 1
ATOM 679 N N . THR A 1 88 ? 6.960 -0.441 -7.874 1.00 73.56 88 THR A N 1
ATOM 680 C CA . THR A 1 88 ? 7.204 -1.863 -8.181 1.00 73.56 88 THR A CA 1
ATOM 681 C C . THR A 1 88 ? 7.691 -2.099 -9.612 1.00 73.56 88 THR A C 1
ATOM 683 O O . THR A 1 88 ? 8.342 -3.106 -9.867 1.00 73.56 88 THR A O 1
ATOM 686 N N . GLU A 1 89 ? 7.468 -1.175 -10.551 1.00 72.19 89 GLU A N 1
ATOM 687 C CA . GLU A 1 89 ? 7.937 -1.333 -11.938 1.00 72.19 89 GLU A CA 1
ATOM 688 C C . GLU A 1 89 ? 9.471 -1.401 -12.036 1.00 72.19 89 GLU A C 1
ATOM 690 O O . GLU A 1 89 ? 10.012 -1.929 -13.003 1.00 72.19 89 GLU A O 1
ATOM 695 N N . ASN A 1 90 ? 10.184 -0.896 -11.024 1.00 63.94 90 ASN A N 1
ATOM 696 C CA . ASN A 1 90 ? 11.645 -0.827 -11.000 1.00 63.94 90 ASN A CA 1
ATOM 697 C C . ASN A 1 90 ? 12.261 -1.779 -9.957 1.00 63.94 90 ASN A C 1
ATOM 699 O O . ASN A 1 90 ? 13.384 -1.559 -9.503 1.00 63.94 90 ASN A O 1
ATOM 703 N N . TYR A 1 91 ? 11.516 -2.793 -9.503 1.00 62.03 91 TYR A N 1
ATOM 704 C CA . TYR A 1 91 ? 11.791 -3.407 -8.209 1.00 62.03 91 TYR A CA 1
ATOM 705 C C . TYR A 1 91 ? 13.134 -4.132 -8.090 1.00 62.03 91 TYR A C 1
ATOM 707 O O . TYR A 1 91 ? 13.428 -5.091 -8.805 1.00 62.03 91 TYR A O 1
ATOM 715 N N . LYS A 1 92 ? 13.884 -3.723 -7.063 1.00 52.81 92 LYS A N 1
ATOM 716 C CA . LYS A 1 92 ? 15.013 -4.440 -6.475 1.00 52.81 92 LYS A CA 1
ATOM 717 C C . LYS A 1 92 ? 14.848 -4.370 -4.951 1.00 52.81 92 LYS A C 1
ATOM 719 O O . LYS A 1 92 ? 15.481 -3.554 -4.318 1.00 52.81 92 LYS A O 1
ATOM 724 N N . LEU A 1 93 ? 14.006 -5.247 -4.395 1.00 55.16 93 LEU A N 1
ATOM 725 C CA . LEU A 1 93 ? 13.853 -5.567 -2.959 1.00 55.16 93 LEU A CA 1
ATOM 726 C C . LEU A 1 93 ? 12.989 -4.670 -2.063 1.00 55.16 93 LEU A C 1
ATOM 728 O O . LEU A 1 93 ? 12.923 -3.454 -2.203 1.00 55.16 93 LEU A O 1
ATOM 732 N N . LEU A 1 94 ? 12.355 -5.346 -1.096 1.00 57.22 94 LEU A N 1
ATOM 733 C CA . LEU A 1 94 ? 11.663 -4.773 0.057 1.00 57.22 94 LEU A CA 1
ATOM 734 C C . LEU A 1 94 ? 12.697 -4.285 1.060 1.00 57.22 94 LEU A C 1
ATOM 736 O O . LEU A 1 94 ? 13.645 -5.009 1.368 1.00 57.22 94 LEU A O 1
ATOM 740 N N . CYS A 1 95 ? 12.476 -3.102 1.617 1.00 63.09 95 CYS A N 1
ATOM 741 C CA . CYS A 1 95 ? 13.273 -2.634 2.730 1.00 63.09 95 CYS A CA 1
ATOM 742 C C . CYS A 1 95 ? 12.437 -2.263 3.942 1.00 63.09 95 CYS A C 1
ATOM 744 O O . CYS A 1 95 ? 11.244 -1.970 3.850 1.00 63.09 95 CYS A O 1
ATOM 746 N N . TRP A 1 96 ? 13.088 -2.335 5.101 1.00 49.19 96 TRP A N 1
ATOM 747 C CA . TRP A 1 96 ? 12.481 -1.985 6.371 1.00 49.19 96 TRP A CA 1
ATOM 748 C C . TRP A 1 96 ? 12.151 -0.484 6.386 1.00 49.19 96 TRP A C 1
ATOM 750 O O . TRP A 1 96 ? 13.041 0.332 6.131 1.00 49.19 96 TRP A O 1
ATOM 760 N N . PRO A 1 97 ? 10.893 -0.088 6.638 1.00 54.28 97 PRO A N 1
ATOM 761 C CA . PRO A 1 97 ? 10.514 1.311 6.599 1.00 54.28 97 PRO A CA 1
ATOM 762 C C . PRO A 1 97 ? 10.969 2.025 7.874 1.00 54.28 97 PRO A C 1
ATOM 764 O O . PRO A 1 97 ? 10.523 1.711 8.974 1.00 54.28 97 PRO A O 1
ATOM 767 N N . SER A 1 98 ? 11.786 3.060 7.710 1.00 52.62 98 SER A N 1
ATOM 768 C CA . SER A 1 98 ? 11.912 4.154 8.674 1.00 52.62 98 SER A CA 1
ATOM 769 C C . SER A 1 98 ? 11.635 5.460 7.934 1.00 52.62 98 SER A C 1
ATOM 771 O O . SER A 1 98 ? 12.554 6.147 7.495 1.00 52.62 98 SER A O 1
ATOM 773 N N . GLY A 1 99 ? 10.356 5.753 7.708 1.00 63.25 99 GLY A N 1
ATOM 774 C CA . GLY A 1 99 ? 9.908 7.005 7.102 1.00 63.25 99 GLY A CA 1
ATOM 775 C C . GLY A 1 99 ? 8.865 7.684 7.975 1.00 63.25 99 GLY A C 1
ATOM 776 O O . GLY A 1 99 ? 8.291 7.060 8.872 1.00 63.25 99 GLY A O 1
ATOM 777 N N . GLN A 1 100 ? 8.639 8.971 7.730 1.00 69.00 100 GLN A N 1
ATOM 778 C CA . GLN A 1 100 ? 7.589 9.709 8.423 1.00 69.00 100 GLN A CA 1
ATOM 779 C C . GLN A 1 100 ? 6.217 9.145 8.018 1.00 69.00 100 GLN A C 1
ATOM 781 O O . GLN A 1 100 ? 6.066 8.482 6.994 1.00 69.00 100 GLN A O 1
ATOM 786 N N . VAL A 1 101 ? 5.210 9.332 8.864 1.00 84.44 101 VAL A N 1
ATOM 787 C CA . VAL A 1 101 ? 3.834 8.894 8.602 1.00 84.44 101 VAL A CA 1
ATOM 788 C C . VAL A 1 101 ? 2.891 10.014 9.003 1.00 84.44 101 VAL A C 1
ATOM 790 O O . VAL A 1 101 ? 3.142 10.741 9.964 1.00 84.44 101 VAL A O 1
ATOM 793 N N . LEU A 1 102 ? 1.808 10.167 8.253 1.00 87.81 102 LEU A N 1
ATOM 794 C CA . LEU A 1 102 ? 0.728 11.081 8.591 1.00 87.81 102 LEU A CA 1
ATOM 795 C C . LEU A 1 102 ? -0.138 10.441 9.673 1.00 87.81 102 LEU A C 1
ATOM 797 O O . LEU A 1 102 ? -0.326 9.229 9.678 1.00 87.81 102 LEU A O 1
ATOM 801 N N . VAL A 1 103 ? -0.708 11.254 10.557 1.00 91.00 103 VAL A N 1
ATOM 802 C CA . VAL A 1 103 ? -1.637 10.783 11.592 1.00 91.00 103 VAL A CA 1
ATOM 803 C C . VAL A 1 103 ? -3.047 11.241 11.251 1.00 91.00 103 VAL A C 1
ATOM 805 O O . VAL A 1 103 ? -3.296 12.409 10.936 1.00 91.00 103 VAL A O 1
ATOM 808 N N . GLU A 1 104 ? -3.994 10.314 11.286 1.00 91.62 104 GLU A N 1
ATOM 809 C CA . GLU A 1 104 ? -5.408 10.618 11.156 1.00 91.62 104 GLU A CA 1
ATOM 810 C C . GLU A 1 104 ? -5.941 11.255 12.444 1.00 91.62 104 GLU A C 1
ATOM 812 O O . GLU A 1 104 ? -5.878 10.670 13.519 1.00 91.62 104 GLU A O 1
ATOM 817 N N . LYS A 1 105 ? -6.523 12.454 12.325 1.00 91.50 105 LYS A N 1
ATOM 818 C CA . LYS A 1 105 ? -7.002 13.233 13.477 1.00 91.50 105 LYS A CA 1
ATOM 819 C C . LYS A 1 105 ? -8.110 12.546 14.284 1.00 91.50 105 LYS A C 1
ATOM 821 O O . LYS A 1 105 ? -8.189 12.764 15.483 1.00 91.50 105 LYS A O 1
ATOM 826 N N . SER A 1 106 ? -8.984 11.773 13.635 1.00 91.19 106 SER A N 1
ATOM 827 C CA . SER A 1 106 ? -10.151 11.154 14.280 1.00 91.19 106 SER A CA 1
ATOM 828 C C . SER A 1 106 ? -9.812 9.879 15.048 1.00 91.19 106 SER A C 1
ATOM 830 O O . SER A 1 106 ? -10.406 9.623 16.089 1.00 91.19 106 SER A O 1
ATOM 832 N N . THR A 1 107 ? -8.885 9.073 14.531 1.00 92.38 107 THR A N 1
ATOM 833 C CA . THR A 1 107 ? -8.555 7.746 15.075 1.00 92.38 107 THR A CA 1
ATOM 834 C C . THR A 1 107 ? -7.192 7.706 15.763 1.00 92.38 107 THR A C 1
ATOM 836 O O . THR A 1 107 ? -6.922 6.778 16.519 1.00 92.38 107 THR A O 1
ATOM 839 N N . GLY A 1 108 ? -6.313 8.674 15.488 1.00 92.69 108 GLY A N 1
ATOM 840 C CA . GLY A 1 108 ? -4.903 8.626 15.874 1.00 92.69 108 GLY A CA 1
ATOM 841 C C . GLY A 1 108 ? -4.079 7.618 15.066 1.00 92.69 108 GLY A C 1
ATOM 842 O O . GLY A 1 108 ? -2.900 7.433 15.355 1.00 92.69 108 GLY A O 1
ATOM 843 N N . ALA A 1 109 ? -4.667 6.960 14.060 1.00 90.69 109 ALA A N 1
ATOM 844 C CA . ALA A 1 109 ? -3.975 5.958 13.263 1.00 90.69 109 ALA A CA 1
ATOM 845 C C . ALA A 1 109 ? -2.984 6.600 12.283 1.00 90.69 109 ALA A C 1
ATOM 847 O O . ALA A 1 109 ? -3.278 7.617 11.648 1.00 90.69 109 ALA A O 1
ATOM 848 N N . SER A 1 110 ? -1.824 5.967 12.121 1.00 92.38 110 SER A N 1
ATOM 849 C CA . SER A 1 110 ? -0.804 6.399 11.168 1.00 92.38 110 SER A CA 1
ATOM 850 C C . SER A 1 110 ? -1.035 5.821 9.771 1.00 92.38 110 SER A C 1
ATOM 852 O O . SER A 1 110 ? -1.392 4.653 9.620 1.00 92.38 110 SER A O 1
ATOM 854 N N . TYR A 1 111 ? -0.781 6.620 8.739 1.00 92.75 111 TYR A N 1
ATOM 855 C CA . TYR A 1 111 ? -0.889 6.233 7.334 1.00 92.75 111 TYR A CA 1
ATOM 856 C C . TYR A 1 111 ? 0.124 6.996 6.477 1.00 92.75 111 TYR A C 1
ATOM 858 O O . TYR A 1 111 ? 0.623 8.050 6.861 1.00 92.75 111 TYR A O 1
ATOM 866 N N . ASN A 1 112 ? 0.430 6.479 5.293 1.00 91.50 112 ASN A N 1
ATOM 867 C CA . ASN A 1 112 ? 1.308 7.154 4.332 1.00 91.50 112 ASN A CA 1
ATOM 868 C C . ASN A 1 112 ? 0.794 7.073 2.890 1.00 91.50 112 ASN A C 1
ATOM 870 O O . ASN A 1 112 ? 1.506 7.479 1.979 1.00 91.50 112 ASN A O 1
ATOM 874 N N . ALA A 1 113 ? -0.422 6.561 2.676 1.00 92.75 113 ALA A N 1
ATOM 875 C CA . ALA A 1 113 ? -1.047 6.497 1.365 1.00 92.75 113 ALA A CA 1
ATOM 876 C C . ALA A 1 113 ? -2.566 6.668 1.442 1.00 92.75 113 ALA A C 1
ATOM 878 O O . ALA A 1 113 ? -3.243 6.040 2.261 1.00 92.75 113 ALA A O 1
ATOM 879 N N . HIS A 1 114 ? -3.108 7.472 0.535 1.00 94.56 114 HIS A N 1
ATOM 880 C CA . HIS A 1 114 ? -4.535 7.559 0.263 1.00 94.56 114 HIS A CA 1
ATOM 881 C C . HIS A 1 114 ? -4.957 6.467 -0.726 1.00 94.56 114 HIS A C 1
ATOM 883 O O . HIS A 1 114 ? -4.285 6.226 -1.734 1.00 94.56 114 HIS A O 1
ATOM 889 N N . GLY A 1 115 ? -6.078 5.813 -0.442 1.00 94.56 115 GLY A N 1
ATOM 890 C CA . GLY A 1 115 ? -6.763 4.926 -1.373 1.00 94.56 115 GLY A CA 1
ATOM 891 C C . GLY A 1 115 ? -8.140 5.452 -1.768 1.00 94.56 115 GLY A C 1
ATOM 892 O O . GLY A 1 115 ? -8.541 6.563 -1.414 1.00 94.56 115 GLY A O 1
ATOM 893 N N . VAL A 1 116 ? -8.866 4.633 -2.520 1.00 94.81 116 VAL A N 1
ATOM 894 C CA . VAL A 1 116 ? -10.242 4.908 -2.947 1.00 94.81 116 VAL A CA 1
ATOM 895 C C . VAL A 1 116 ? -11.194 4.947 -1.751 1.00 94.81 116 VAL A C 1
ATOM 897 O O . VAL A 1 116 ? -10.868 4.487 -0.655 1.00 94.81 116 VAL A O 1
ATOM 900 N N . ASN A 1 117 ? -12.383 5.519 -1.953 1.00 93.56 117 ASN A N 1
ATOM 901 C CA . ASN A 1 117 ? -13.446 5.573 -0.941 1.00 93.56 117 ASN A CA 1
ATOM 902 C C . ASN A 1 117 ? -13.005 6.197 0.402 1.00 93.56 117 ASN A C 1
ATOM 904 O O . ASN A 1 117 ? -13.522 5.853 1.462 1.00 93.56 117 ASN A O 1
ATOM 908 N N . GLY A 1 118 ? -12.024 7.107 0.369 1.00 92.31 118 GLY A N 1
ATOM 909 C CA . GLY A 1 118 ? -11.501 7.791 1.556 1.00 92.31 118 GLY A CA 1
ATOM 910 C C . GLY A 1 118 ? -10.628 6.923 2.469 1.00 92.31 118 GLY A C 1
ATOM 911 O O . GLY A 1 118 ? -10.256 7.373 3.554 1.00 92.31 118 GLY A O 1
ATOM 912 N N . ARG A 1 119 ? -10.281 5.696 2.054 1.00 94.25 119 ARG A N 1
ATOM 913 C CA . ARG A 1 119 ? -9.410 4.800 2.822 1.00 94.25 119 ARG A CA 1
ATOM 914 C C . ARG A 1 119 ? -7.990 5.354 2.909 1.00 94.25 119 ARG A C 1
ATOM 916 O O . ARG A 1 119 ? -7.493 6.019 2.000 1.00 94.25 119 ARG A O 1
ATOM 923 N N . LYS A 1 120 ? -7.323 5.034 4.012 1.00 94.88 120 LYS A N 1
ATOM 924 C CA . LYS A 1 120 ? -5.930 5.385 4.286 1.00 94.88 120 LYS A CA 1
ATOM 925 C C . LYS A 1 120 ? -5.176 4.118 4.643 1.00 94.88 120 LYS A C 1
ATOM 927 O O . LYS A 1 120 ? -5.687 3.293 5.399 1.00 94.88 120 LYS A O 1
ATOM 932 N N . TYR A 1 121 ? -3.982 3.971 4.089 1.00 93.88 121 TYR A N 1
ATOM 933 C CA . TYR A 1 121 ? -3.169 2.774 4.229 1.00 93.88 121 TYR A CA 1
ATOM 934 C C . TYR A 1 121 ? -1.772 3.130 4.717 1.00 93.88 121 TYR A C 1
ATOM 936 O O . TYR A 1 121 ? -1.218 4.181 4.380 1.00 93.88 121 TYR A O 1
ATOM 944 N N . LEU A 1 122 ? -1.208 2.223 5.506 1.00 92.50 122 LEU A N 1
ATOM 945 C CA . LEU A 1 122 ? 0.201 2.222 5.849 1.00 92.50 122 LEU A CA 1
ATOM 946 C C . LEU A 1 122 ? 0.902 1.202 4.953 1.00 92.50 122 LEU A C 1
ATOM 948 O O . LEU A 1 122 ? 0.631 0.005 5.037 1.00 92.50 122 LEU A O 1
ATOM 952 N N . LEU A 1 123 ? 1.761 1.692 4.068 1.00 88.94 123 LEU A N 1
ATOM 953 C CA . LEU A 1 123 ? 2.460 0.906 3.059 1.00 88.94 123 LEU A CA 1
ATOM 954 C C . LEU A 1 123 ? 3.958 0.836 3.372 1.00 88.94 123 LEU A C 1
ATOM 956 O O . LEU A 1 123 ? 4.512 1.796 3.920 1.00 88.94 123 LEU A O 1
ATOM 960 N N . PRO A 1 124 ? 4.630 -0.273 3.020 1.00 84.62 124 PRO A N 1
ATOM 961 C CA . PRO A 1 124 ? 6.059 -0.423 3.252 1.00 84.62 124 PRO A CA 1
ATOM 962 C C . PRO A 1 124 ? 6.875 0.538 2.380 1.00 84.62 124 PRO A C 1
ATOM 964 O O . PRO A 1 124 ? 6.440 0.959 1.304 1.00 84.62 124 PRO A O 1
ATOM 967 N N . ALA A 1 125 ? 8.091 0.838 2.838 1.00 80.50 125 ALA A N 1
ATOM 968 C CA . ALA A 1 125 ? 9.086 1.519 2.024 1.00 80.50 125 ALA A CA 1
ATOM 969 C C . ALA A 1 125 ? 9.503 0.630 0.847 1.00 80.50 125 ALA A C 1
ATOM 971 O O . ALA A 1 125 ? 9.561 -0.598 0.952 1.00 80.50 125 ALA A O 1
ATOM 972 N N . MET A 1 126 ? 9.805 1.269 -0.276 1.00 76.88 126 MET A N 1
ATOM 973 C CA . MET A 1 126 ? 10.185 0.598 -1.514 1.00 76.88 126 MET A CA 1
ATOM 974 C C . MET A 1 126 ? 11.607 1.005 -1.881 1.00 76.88 126 MET A C 1
ATOM 976 O O . MET A 1 126 ? 11.975 2.172 -1.738 1.00 76.88 126 MET A O 1
ATOM 980 N N . TRP A 1 127 ? 12.416 0.049 -2.338 1.00 73.69 127 TRP A N 1
ATOM 981 C CA . TRP A 1 127 ? 13.749 0.351 -2.846 1.00 73.69 127 TRP A CA 1
ATOM 982 C C . TRP A 1 127 ? 13.664 1.121 -4.163 1.00 73.69 127 TRP A C 1
ATOM 984 O O . TRP A 1 127 ? 13.026 0.675 -5.120 1.00 73.69 127 TRP A O 1
ATOM 994 N N . ASP A 1 128 ? 14.348 2.258 -4.225 1.00 73.50 128 ASP A N 1
ATOM 995 C CA . ASP A 1 128 ? 14.506 3.055 -5.432 1.00 73.50 128 ASP A CA 1
ATOM 996 C C . ASP A 1 128 ? 15.877 2.758 -6.066 1.00 73.50 128 ASP A C 1
ATOM 998 O O . ASP A 1 128 ? 16.914 3.177 -5.540 1.00 73.50 128 ASP A O 1
ATOM 1002 N N . PRO A 1 129 ? 15.933 2.060 -7.216 1.00 68.12 129 PRO A N 1
ATOM 1003 C CA . PRO A 1 129 ? 17.202 1.728 -7.855 1.00 68.12 129 PRO A CA 1
ATOM 1004 C C . PRO A 1 129 ? 17.925 2.947 -8.434 1.00 68.12 129 PRO A C 1
ATOM 1006 O O . PRO A 1 129 ? 19.120 2.846 -8.700 1.00 68.12 129 PRO A O 1
ATOM 1009 N N . LYS A 1 130 ? 17.246 4.088 -8.631 1.00 70.38 130 LYS A N 1
ATOM 1010 C CA . LYS A 1 130 ? 17.893 5.315 -9.121 1.00 70.38 130 LYS A CA 1
ATOM 1011 C C . LYS A 1 130 ? 18.730 5.968 -8.033 1.00 70.38 130 LYS A C 1
ATOM 1013 O O . LYS A 1 130 ? 19.808 6.475 -8.314 1.00 70.38 130 LYS A O 1
ATOM 1018 N N . THR A 1 131 ? 18.225 5.958 -6.805 1.00 75.69 131 THR A N 1
ATOM 1019 C CA . THR A 1 131 ? 18.892 6.572 -5.650 1.00 75.69 131 THR A CA 1
ATOM 1020 C C . THR A 1 131 ? 19.654 5.560 -4.798 1.00 75.69 131 THR A C 1
ATOM 1022 O O . THR A 1 131 ? 20.399 5.962 -3.912 1.00 75.69 131 THR A O 1
ATOM 1025 N N . SER A 1 132 ? 19.518 4.258 -5.086 1.00 74.44 132 SER A N 1
ATOM 1026 C CA . SER A 1 132 ? 20.070 3.162 -4.276 1.00 74.44 132 SER A CA 1
ATOM 1027 C C . SER A 1 132 ? 19.700 3.291 -2.795 1.00 74.44 132 SER A C 1
ATOM 1029 O O . SER A 1 132 ? 20.518 3.041 -1.910 1.00 74.44 132 SER A O 1
ATOM 1031 N N . ALA A 1 133 ? 18.466 3.727 -2.538 1.00 74.75 133 ALA A N 1
ATOM 1032 C CA . ALA A 1 133 ? 17.969 4.021 -1.207 1.00 74.75 133 ALA A CA 1
ATOM 1033 C C . ALA A 1 133 ? 16.515 3.572 -1.041 1.00 74.75 133 ALA A C 1
ATOM 1035 O O . ALA A 1 133 ? 15.769 3.377 -2.002 1.00 74.75 133 ALA A O 1
ATOM 1036 N N . CYS A 1 134 ? 16.109 3.437 0.215 1.00 77.12 134 CYS A N 1
ATOM 1037 C CA . CYS A 1 134 ? 14.729 3.175 0.586 1.00 77.12 134 CYS A CA 1
ATOM 1038 C C . CYS A 1 134 ? 13.903 4.441 0.586 1.00 77.12 134 CYS A C 1
ATOM 1040 O O . CYS A 1 134 ? 14.302 5.443 1.179 1.00 77.12 134 CYS A O 1
ATOM 1042 N N . ARG A 1 135 ? 12.722 4.374 -0.028 1.00 72.69 135 ARG A N 1
ATOM 1043 C CA . ARG A 1 135 ? 11.820 5.512 -0.114 1.00 72.69 135 ARG A CA 1
ATOM 1044 C C . ARG A 1 135 ? 10.442 5.168 0.427 1.00 72.69 135 ARG A C 1
ATOM 1046 O O . ARG A 1 135 ? 9.805 4.204 -0.003 1.00 72.69 135 ARG A O 1
ATOM 1053 N N . THR A 1 136 ? 9.982 5.975 1.373 1.00 73.94 136 THR A N 1
ATOM 1054 C CA . THR A 1 136 ? 8.571 6.070 1.743 1.00 73.94 136 THR A CA 1
ATOM 1055 C C . THR A 1 136 ? 7.870 7.093 0.859 1.00 73.94 136 THR A C 1
ATOM 1057 O O . THR A 1 136 ? 8.497 7.921 0.200 1.00 73.94 136 THR A O 1
ATOM 1060 N N . LEU A 1 137 ? 6.544 6.999 0.799 1.00 70.69 137 LEU A N 1
ATOM 1061 C CA . LEU A 1 137 ? 5.718 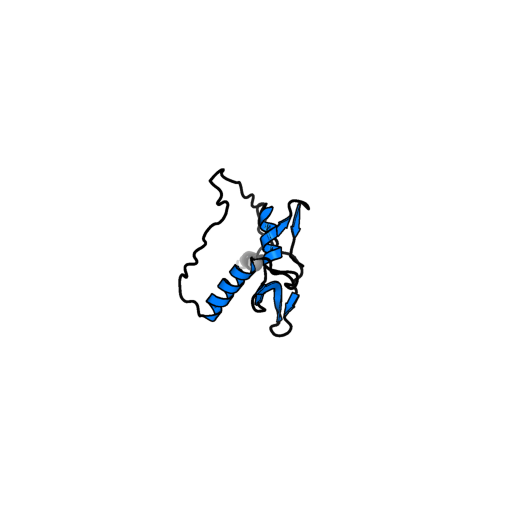7.930 0.033 1.00 70.69 137 LEU A CA 1
ATOM 1062 C C . LEU A 1 137 ? 5.686 9.358 0.601 1.00 70.69 137 LEU A C 1
ATOM 1064 O O . LEU A 1 137 ? 5.324 10.284 -0.124 1.00 70.69 137 LEU A O 1
ATOM 1068 N N . VAL A 1 138 ? 6.047 9.509 1.875 1.00 60.34 138 VAL A N 1
ATOM 1069 C CA . VAL A 1 138 ? 6.218 10.779 2.588 1.00 60.34 138 VAL A CA 1
ATOM 1070 C C . VAL A 1 138 ? 7.582 10.823 3.250 1.00 60.34 138 VAL A C 1
ATOM 1072 O O . VAL A 1 138 ? 8.085 9.729 3.611 1.00 60.34 138 VAL A O 1
#

Foldseek 3Di:
DPDDDPPVVVVVVVVPPPPPPPPDPPPPDQPFPDDPPDDDDDDDDDDDDDDDDDDDPVRVVLVVQLVQQLDDDPPDDPPASVVVNVLCVVAGDFDADDDDWDADPPPRDTAQHATPPRDGHHDGWGQDPVVRDTDGSD

Organism: Lotus japonicus (NCBI:txid34305)

Sequence (138 aa):
MVLSNYHHATAFVVLLLCGAASAALVEQQPLVLKYHNGELLKGRITVNLFWYGSFTPIQRSIIVDFINSLTTTPGAPLPSVASWWKTTENYKLLCWPSGQVLVEKSTGASYNAHGVNGRKYLLPAMWDPKTSACRTLV

InterPro domains:
  IPR006766 Protein EXORDIUM-like [PF04674] (33-92)
  IPR006766 Protein EXORDIUM-like [PF04674] (98-137)
  IPR006766 Protein EXORDIUM-like [PTHR31279] (20-92)

pLDDT: mean 76.66, std 17.02, range [42.09, 97.06]

Radius of gyration: 25.46 Å; chains: 1; bounding box: 54×41×83 Å